Protein AF-A0A699VEC7-F1 (afdb_monomer_lite)

pLDDT: mean 94.61, std 5.39, range [67.0, 98.19]

Radius of gyration: 12.99 Å; chains: 1; bounding box: 28×31×30 Å

Secondary structure (DSSP, 8-state):
-TTTTT--HHHHHHHHHHHS-----HHHHHHHHHHHH---TTSPPGGGS-TTTTSS--HHHHHHHHHHHHHTTT-

Sequence (75 aa):
MFWFCDMDLNTAYDTLTAIRPCGPNKKAIRGATYDLAKNDPGKEPFESLPEHAFENVADWERKLIQDRVRNLRGA

Structure (mmCIF, N/CA/C/O backbone):
data_AF-A0A699VEC7-F1
#
_entry.id   AF-A0A699VEC7-F1
#
loop_
_atom_site.group_PDB
_atom_site.id
_atom_site.type_symbol
_atom_site.label_atom_id
_atom_site.label_alt_id
_atom_site.label_comp_id
_atom_site.label_asym_id
_atom_site.label_entity_id
_atom_site.label_seq_id
_atom_site.pdbx_PDB_ins_code
_atom_site.Cartn_x
_atom_site.Cartn_y
_atom_site.Cartn_z
_atom_site.occupancy
_atom_site.B_iso_or_equiv
_atom_site.auth_seq_id
_atom_site.auth_comp_id
_atom_site.auth_asym_id
_atom_site.auth_atom_id
_atom_site.pdbx_PDB_model_num
ATOM 1 N N . MET A 1 1 ? 2.471 -7.069 -1.150 1.00 88.75 1 MET A N 1
ATOM 2 C CA . MET A 1 1 ? 3.892 -6.695 -0.995 1.00 88.75 1 MET A CA 1
ATOM 3 C C . MET A 1 1 ? 4.031 -5.397 -0.226 1.00 88.75 1 MET A C 1
ATOM 5 O O . MET A 1 1 ? 4.325 -5.496 0.951 1.00 88.75 1 MET A O 1
ATOM 9 N N . PHE A 1 2 ? 3.708 -4.235 -0.807 1.00 95.81 2 PHE A N 1
ATOM 10 C CA . PHE A 1 2 ? 3.845 -2.927 -0.145 1.00 95.81 2 PHE A CA 1
ATOM 11 C C . PHE A 1 2 ? 3.397 -2.916 1.333 1.00 95.81 2 PHE A C 1
ATOM 13 O O . PHE A 1 2 ? 4.223 -2.716 2.214 1.00 95.81 2 PHE A O 1
ATOM 20 N N . TRP A 1 3 ? 2.136 -3.248 1.634 1.00 95.75 3 TRP A N 1
ATOM 21 C CA . TRP A 1 3 ? 1.611 -3.194 3.011 1.00 95.75 3 TRP A CA 1
ATOM 22 C C . TRP A 1 3 ? 2.100 -4.305 3.959 1.00 95.75 3 TRP A C 1
ATOM 24 O O . TRP A 1 3 ? 2.052 -4.127 5.175 1.00 95.75 3 TRP A O 1
ATOM 34 N N . PHE A 1 4 ? 2.558 -5.446 3.435 1.00 96.81 4 PHE A N 1
ATOM 35 C CA . PHE A 1 4 ? 2.751 -6.685 4.212 1.00 96.81 4 PHE A CA 1
ATOM 36 C C . PHE A 1 4 ? 4.191 -7.218 4.235 1.00 96.81 4 PHE A C 1
ATOM 38 O O . PHE A 1 4 ? 4.467 -8.139 4.994 1.00 96.81 4 PHE A O 1
ATOM 45 N N . CYS A 1 5 ? 5.089 -6.677 3.411 1.00 96.12 5 CYS A N 1
ATOM 46 C CA . CYS A 1 5 ? 6.462 -7.168 3.245 1.00 96.12 5 CYS A CA 1
ATOM 47 C C . CYS A 1 5 ? 7.516 -6.108 3.599 1.00 96.12 5 CYS A C 1
ATOM 49 O O . CYS A 1 5 ? 8.622 -6.191 3.089 1.00 96.12 5 CYS A O 1
ATOM 51 N N . ASP A 1 6 ? 7.148 -5.116 4.415 1.00 93.12 6 ASP A N 1
ATOM 52 C CA . ASP A 1 6 ? 8.021 -4.020 4.868 1.00 93.12 6 ASP A CA 1
ATOM 53 C C . ASP A 1 6 ? 8.796 -3.317 3.740 1.00 93.12 6 ASP A C 1
ATOM 55 O O . ASP A 1 6 ? 10.012 -3.167 3.755 1.00 93.12 6 ASP A O 1
ATOM 59 N N . MET A 1 7 ? 8.056 -2.925 2.703 1.00 96.69 7 MET A N 1
ATOM 60 C CA . MET A 1 7 ? 8.577 -2.175 1.561 1.00 96.69 7 MET A CA 1
ATOM 61 C C . MET A 1 7 ? 7.888 -0.812 1.503 1.00 96.69 7 MET A C 1
ATOM 63 O O . MET A 1 7 ? 6.769 -0.660 2.010 1.00 96.69 7 MET A O 1
ATOM 67 N N . ASP A 1 8 ? 8.523 0.158 0.848 1.00 97.25 8 ASP A N 1
ATOM 68 C CA . ASP A 1 8 ? 7.827 1.306 0.268 1.00 97.25 8 ASP A CA 1
ATOM 69 C C . ASP A 1 8 ? 7.159 0.913 -1.069 1.00 97.25 8 ASP A C 1
ATOM 71 O O . ASP A 1 8 ? 7.360 -0.186 -1.605 1.00 97.25 8 ASP A O 1
ATOM 75 N N . LEU A 1 9 ? 6.311 1.793 -1.599 1.00 97.75 9 LEU A N 1
ATOM 76 C CA . LEU A 1 9 ? 5.550 1.535 -2.815 1.00 97.75 9 LEU A CA 1
ATOM 77 C C . LEU A 1 9 ? 6.446 1.389 -4.044 1.00 97.75 9 LEU A C 1
ATOM 79 O O . LEU A 1 9 ? 6.156 0.546 -4.891 1.00 97.75 9 LEU A O 1
ATOM 83 N N . ASN A 1 10 ? 7.498 2.198 -4.162 1.00 97.44 10 ASN A N 1
ATOM 84 C CA . ASN A 1 10 ? 8.383 2.175 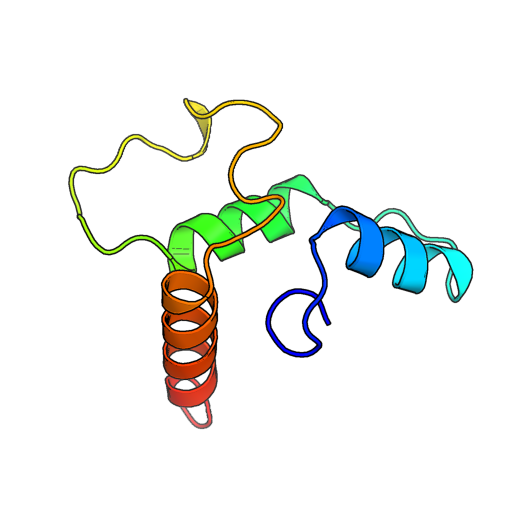-5.321 1.00 97.44 10 ASN A CA 1
ATOM 85 C C . ASN A 1 10 ? 9.175 0.866 -5.346 1.00 97.44 10 ASN A C 1
ATOM 87 O O . ASN A 1 10 ? 9.120 0.153 -6.346 1.00 97.44 10 ASN A O 1
ATOM 91 N N . THR A 1 11 ? 9.746 0.459 -4.211 1.00 98.19 11 THR A N 1
ATOM 92 C CA . THR A 1 11 ? 10.421 -0.838 -4.061 1.00 98.19 11 THR A CA 1
ATOM 93 C C . THR A 1 11 ? 9.487 -2.009 -4.390 1.00 98.19 11 THR A C 1
ATOM 95 O O . THR A 1 11 ? 9.854 -2.917 -5.142 1.00 98.19 11 THR A O 1
ATOM 98 N N . ALA A 1 12 ? 8.250 -1.999 -3.879 1.00 98.06 12 ALA A N 1
ATOM 99 C CA . ALA A 1 12 ? 7.279 -3.056 -4.166 1.00 98.06 12 ALA A CA 1
ATOM 100 C C . ALA A 1 12 ? 6.849 -3.088 -5.645 1.00 98.06 12 ALA A C 1
ATOM 102 O O . ALA A 1 12 ? 6.629 -4.169 -6.197 1.00 98.06 12 ALA A O 1
ATOM 103 N N . TYR A 1 13 ? 6.714 -1.917 -6.272 1.00 98.00 13 TYR A N 1
ATOM 104 C CA . TYR A 1 13 ? 6.363 -1.768 -7.681 1.00 98.00 13 TYR A CA 1
ATOM 105 C C . TYR A 1 13 ? 7.477 -2.303 -8.582 1.00 98.00 13 TYR A C 1
ATOM 107 O O . TYR A 1 13 ? 7.211 -3.159 -9.422 1.00 98.00 13 TYR A O 1
ATOM 115 N N . ASP A 1 14 ? 8.715 -1.863 -8.356 1.00 98.06 14 ASP A N 1
ATOM 116 C CA . ASP A 1 14 ? 9.881 -2.250 -9.153 1.00 98.06 14 ASP A CA 1
ATOM 117 C C . ASP A 1 14 ? 10.184 -3.743 -9.010 1.00 98.06 14 ASP A C 1
ATOM 119 O O . ASP A 1 14 ? 10.462 -4.422 -9.996 1.00 98.06 14 ASP A O 1
ATOM 123 N N . THR A 1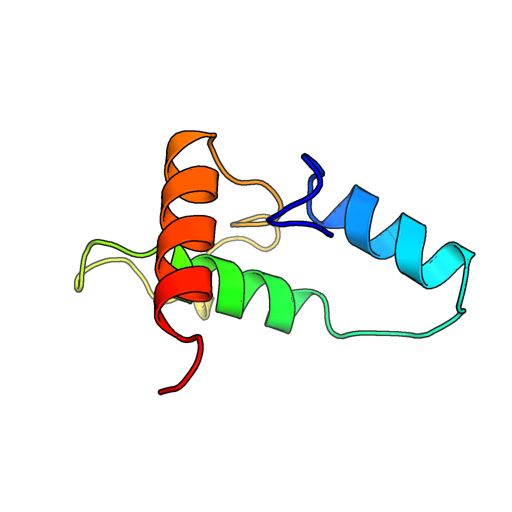 15 ? 10.027 -4.298 -7.803 1.00 98.00 15 THR A N 1
ATOM 124 C CA . THR A 1 15 ? 10.158 -5.746 -7.579 1.00 98.00 15 THR A CA 1
ATOM 125 C C . THR A 1 15 ? 9.158 -6.537 -8.431 1.00 98.00 15 THR A C 1
ATOM 127 O O . THR A 1 15 ? 9.505 -7.567 -9.008 1.00 98.00 15 THR A O 1
ATOM 130 N N . LEU A 1 16 ? 7.911 -6.064 -8.542 1.00 97.75 16 LEU A N 1
ATOM 131 C CA . LEU A 1 16 ? 6.889 -6.728 -9.352 1.00 97.75 16 LEU A CA 1
ATOM 132 C C . LEU A 1 16 ? 7.165 -6.579 -10.851 1.00 97.75 16 LEU A C 1
ATOM 134 O O . LEU A 1 16 ? 7.075 -7.566 -11.582 1.00 97.75 16 LEU A O 1
ATOM 138 N N . THR A 1 17 ? 7.493 -5.372 -11.314 1.00 97.75 17 THR A N 1
ATOM 139 C CA . THR A 1 17 ? 7.683 -5.096 -12.745 1.00 97.75 17 THR A CA 1
ATOM 140 C C . THR A 1 17 ? 8.986 -5.669 -13.297 1.00 97.75 17 THR A C 1
ATOM 142 O O . THR A 1 17 ? 9.031 -6.009 -14.478 1.00 97.75 17 THR A O 1
ATOM 145 N N . ALA A 1 18 ? 10.003 -5.872 -12.452 1.00 98.00 18 ALA A N 1
ATOM 146 C CA . ALA A 1 18 ? 11.216 -6.608 -12.805 1.00 98.00 18 ALA A CA 1
ATOM 147 C C . ALA A 1 18 ? 10.941 -8.099 -13.075 1.00 98.00 18 ALA A C 1
ATOM 149 O O . ALA A 1 18 ? 11.519 -8.674 -13.995 1.00 98.00 18 ALA A O 1
ATOM 150 N N . ILE A 1 19 ? 10.042 -8.727 -12.304 1.00 97.94 19 ILE A N 1
ATOM 151 C CA . ILE A 1 19 ? 9.653 -10.137 -12.497 1.00 97.94 19 ILE A CA 1
ATOM 152 C C . ILE A 1 19 ? 8.682 -10.277 -13.673 1.00 97.94 19 ILE A C 1
ATOM 154 O O . ILE A 1 19 ? 8.796 -11.196 -14.484 1.00 97.94 19 ILE A O 1
ATOM 158 N N . ARG A 1 20 ? 7.700 -9.378 -13.759 1.00 97.56 20 ARG A N 1
ATOM 159 C CA . ARG A 1 20 ? 6.677 -9.374 -14.802 1.00 97.56 20 ARG A CA 1
ATOM 160 C C . ARG A 1 20 ? 6.583 -7.976 -15.405 1.00 97.56 20 ARG A C 1
ATOM 162 O O . ARG A 1 20 ? 5.913 -7.128 -14.819 1.00 97.56 20 ARG A O 1
ATOM 169 N N . PRO A 1 21 ? 7.168 -7.741 -16.591 1.00 97.31 21 PRO A N 1
ATOM 170 C CA . PRO A 1 21 ? 7.056 -6.457 -17.271 1.00 97.31 21 PRO A CA 1
ATOM 171 C C . PRO A 1 21 ? 5.589 -6.112 -17.569 1.00 97.31 21 PRO A C 1
ATOM 173 O O . PRO A 1 21 ? 4.956 -6.677 -18.461 1.00 97.31 21 PRO A O 1
ATOM 176 N N . CYS A 1 22 ? 5.025 -5.204 -16.777 1.00 96.94 22 CYS A N 1
ATOM 177 C CA . CYS A 1 22 ? 3.665 -4.688 -16.912 1.00 96.94 22 CYS A CA 1
ATOM 178 C C . CYS A 1 22 ? 3.572 -3.269 -16.329 1.00 96.94 22 CYS A C 1
ATOM 180 O O . CYS A 1 22 ? 4.452 -2.852 -15.578 1.00 96.94 22 CYS A O 1
ATOM 182 N N . GLY A 1 23 ? 2.499 -2.535 -16.649 1.00 96.44 23 GLY A N 1
ATOM 183 C CA . GLY A 1 23 ? 2.258 -1.167 -16.165 1.00 96.44 23 GLY A CA 1
ATOM 184 C C . GLY A 1 23 ? 1.068 -1.054 -15.204 1.00 96.44 23 GLY A C 1
ATOM 185 O O . GLY A 1 23 ? 0.051 -0.479 -15.596 1.00 96.44 23 GLY A O 1
ATOM 186 N N . PRO A 1 24 ? 1.126 -1.622 -13.982 1.00 96.69 24 PRO A N 1
ATOM 187 C CA . PRO A 1 24 ? 0.058 -1.444 -13.005 1.00 96.69 24 PRO A CA 1
ATOM 188 C C . PRO A 1 24 ? -0.081 0.033 -12.610 1.00 96.69 24 PRO A C 1
ATOM 190 O O . PRO A 1 24 ? 0.887 0.785 -12.571 1.00 96.69 24 PRO A O 1
ATOM 193 N N . ASN A 1 25 ? -1.297 0.481 -12.298 1.00 96.81 25 ASN A N 1
ATOM 194 C CA . ASN A 1 25 ? -1.529 1.888 -11.977 1.00 96.81 25 ASN A CA 1
ATOM 195 C C . ASN A 1 25 ? -1.042 2.225 -10.552 1.00 96.81 25 ASN A C 1
ATOM 197 O O . ASN A 1 25 ? -1.735 1.950 -9.570 1.00 96.81 25 ASN A O 1
ATOM 201 N N . LYS A 1 26 ? 0.129 2.870 -10.436 1.00 96.56 26 LYS A N 1
ATOM 202 C CA . LYS A 1 26 ? 0.717 3.282 -9.147 1.00 96.56 26 LYS A CA 1
ATOM 203 C C . LYS A 1 26 ? -0.186 4.251 -8.365 1.00 96.56 26 LYS A C 1
ATOM 205 O O . LYS A 1 26 ? -0.302 4.121 -7.147 1.00 96.56 26 LYS A O 1
ATOM 210 N N . LYS A 1 27 ? -0.901 5.155 -9.050 1.00 96.88 27 LYS A N 1
ATOM 211 C CA . LYS A 1 27 ? -1.846 6.098 -8.421 1.00 96.88 27 LYS A CA 1
ATOM 212 C C . LYS A 1 27 ? -3.005 5.371 -7.734 1.00 96.88 27 LYS A C 1
ATOM 214 O O . LYS A 1 27 ? -3.396 5.769 -6.643 1.00 96.88 27 LYS A O 1
ATOM 219 N N . ALA A 1 28 ? -3.507 4.283 -8.321 1.00 97.38 28 ALA A N 1
ATOM 220 C CA . ALA A 1 28 ? -4.575 3.485 -7.713 1.00 97.38 28 ALA A CA 1
ATOM 221 C C . ALA A 1 28 ? -4.126 2.814 -6.403 1.00 97.38 28 ALA A C 1
ATOM 223 O O . ALA A 1 28 ? -4.875 2.793 -5.430 1.00 97.38 28 ALA A O 1
ATOM 224 N N . ILE A 1 29 ? -2.882 2.324 -6.344 1.00 97.56 29 ILE A N 1
ATOM 225 C CA . ILE A 1 29 ? -2.321 1.720 -5.124 1.00 97.56 29 ILE A CA 1
ATOM 226 C C . ILE A 1 29 ? -2.181 2.776 -4.017 1.00 97.56 29 ILE A C 1
ATOM 228 O O . ILE A 1 29 ? -2.488 2.505 -2.855 1.00 97.56 29 ILE A O 1
ATOM 232 N N . ARG A 1 30 ? -1.767 3.996 -4.374 1.00 97.38 30 ARG A N 1
ATOM 233 C CA . ARG A 1 30 ? -1.672 5.125 -3.435 1.00 97.38 30 ARG A CA 1
ATOM 234 C C . ARG A 1 30 ? -3.031 5.579 -2.931 1.00 97.38 30 ARG A C 1
ATOM 236 O O . ARG A 1 30 ? -3.167 5.767 -1.730 1.00 97.38 30 ARG A O 1
ATOM 243 N N . GLY A 1 31 ? -4.026 5.680 -3.812 1.00 97.12 31 GLY A N 1
ATOM 244 C CA . GLY A 1 31 ? -5.407 5.983 -3.430 1.00 97.12 31 GLY A CA 1
ATOM 245 C C . GLY A 1 31 ? -5.948 4.961 -2.428 1.00 97.12 31 GLY A C 1
ATOM 246 O O . GLY A 1 31 ? -6.351 5.331 -1.334 1.00 97.12 31 GLY A O 1
ATOM 247 N N . ALA A 1 32 ? -5.803 3.664 -2.717 1.00 97.25 32 ALA A N 1
ATOM 248 C CA . ALA A 1 32 ? -6.207 2.612 -1.782 1.00 97.25 32 ALA A CA 1
ATOM 249 C C . ALA A 1 32 ? -5.430 2.661 -0.450 1.00 97.25 32 ALA A C 1
ATOM 251 O O . ALA A 1 32 ? -5.971 2.347 0.609 1.00 97.25 32 ALA A O 1
ATOM 252 N N . THR A 1 33 ? -4.156 3.067 -0.484 1.00 97.50 33 THR A N 1
ATOM 253 C CA . THR A 1 33 ? -3.353 3.266 0.732 1.00 97.50 33 THR A CA 1
ATOM 254 C C . THR A 1 33 ? -3.876 4.452 1.543 1.00 97.50 33 THR A C 1
ATOM 256 O O . THR A 1 33 ? -4.018 4.329 2.757 1.00 97.50 33 THR A O 1
ATOM 259 N N . TYR A 1 34 ? -4.220 5.566 0.888 1.00 96.38 34 TYR A N 1
ATOM 260 C CA . TYR A 1 34 ? -4.892 6.707 1.511 1.00 96.38 34 TYR A CA 1
ATOM 261 C C . TYR A 1 34 ? -6.217 6.276 2.156 1.00 96.38 34 TYR A C 1
ATOM 263 O O . TYR A 1 34 ? -6.426 6.559 3.334 1.00 96.38 34 TYR A O 1
ATOM 271 N N . ASP A 1 35 ? -7.064 5.533 1.438 1.00 95.69 35 ASP A N 1
ATOM 272 C CA . ASP A 1 35 ? -8.373 5.080 1.927 1.00 95.69 35 ASP A CA 1
ATOM 273 C C . ASP A 1 35 ? -8.238 4.209 3.183 1.00 95.69 35 ASP A C 1
ATOM 275 O O . ASP A 1 35 ? -8.941 4.400 4.179 1.00 95.69 35 ASP A O 1
ATOM 279 N N . LEU A 1 36 ? -7.282 3.276 3.175 1.00 95.94 36 LEU A N 1
ATOM 280 C CA . LEU A 1 36 ? -7.038 2.371 4.295 1.00 95.94 36 LEU A CA 1
ATOM 281 C C . LEU A 1 36 ? -6.296 3.035 5.462 1.00 95.94 36 LEU A C 1
ATOM 283 O O . LEU A 1 36 ? -6.466 2.582 6.592 1.00 95.94 36 LEU A O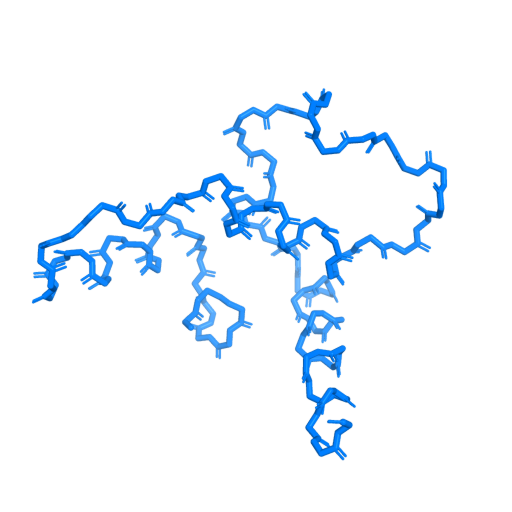 1
ATOM 287 N N . ALA A 1 37 ? -5.515 4.092 5.234 1.00 95.31 37 ALA A N 1
ATOM 288 C CA . ALA A 1 37 ? -4.803 4.827 6.285 1.00 95.31 37 ALA A CA 1
ATOM 289 C C . ALA A 1 37 ? -5.616 5.994 6.876 1.00 95.31 37 ALA A C 1
ATOM 291 O O . ALA A 1 37 ? -5.320 6.469 7.975 1.00 95.31 37 ALA A O 1
ATOM 292 N N . LYS A 1 38 ? -6.637 6.492 6.167 1.00 87.69 38 LYS A N 1
ATOM 293 C CA . LYS A 1 38 ? -7.457 7.620 6.624 1.00 87.69 38 LYS A CA 1
ATOM 294 C C . LYS A 1 38 ? -8.250 7.236 7.878 1.00 87.69 38 LYS A C 1
ATOM 296 O O . LYS A 1 38 ? -9.020 6.274 7.886 1.00 87.69 38 LYS A O 1
ATOM 301 N N . A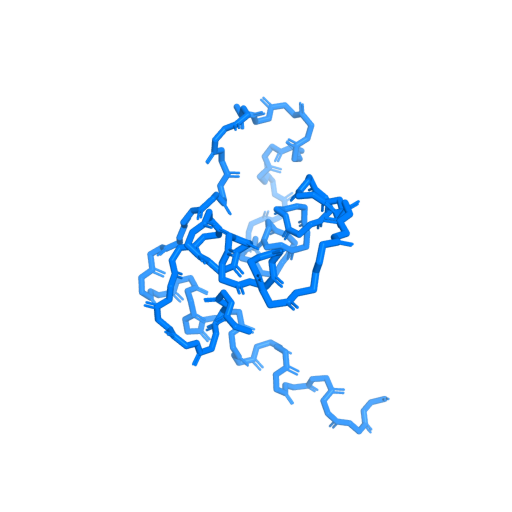SN A 1 39 ? -8.065 8.021 8.938 1.00 83.56 39 ASN A N 1
ATOM 302 C CA . ASN A 1 39 ? -8.809 7.911 10.200 1.00 83.56 39 ASN A CA 1
ATOM 303 C C . ASN A 1 39 ? -9.762 9.082 10.447 1.00 83.56 39 ASN A C 1
ATOM 305 O O . ASN A 1 39 ? -10.696 8.941 11.226 1.00 83.56 39 ASN A O 1
ATOM 309 N N . ASP A 1 40 ? -9.530 10.219 9.794 1.00 82.62 40 ASP A N 1
ATOM 310 C CA . ASP A 1 40 ? -10.309 11.437 9.991 1.00 82.62 40 ASP A CA 1
ATOM 311 C C . ASP A 1 40 ? -11.214 11.685 8.775 1.00 82.62 40 ASP A C 1
ATOM 313 O O . ASP A 1 40 ? -10.684 11.854 7.671 1.00 82.62 40 ASP A O 1
ATOM 317 N N . PRO A 1 41 ? -12.550 11.731 8.936 1.00 76.62 41 PRO A N 1
ATOM 318 C CA . PRO A 1 41 ? -13.481 12.100 7.871 1.00 76.62 41 PRO A CA 1
ATOM 319 C C . PRO A 1 41 ? -13.151 13.443 7.197 1.00 76.62 41 PRO A C 1
ATOM 321 O O . PRO A 1 41 ? -13.385 13.582 5.998 1.00 76.62 41 PRO A O 1
ATOM 324 N N . GLY A 1 42 ? -12.560 14.393 7.931 1.00 80.69 42 GLY A N 1
ATOM 325 C CA . GLY A 1 42 ? -12.207 15.737 7.463 1.00 80.69 42 GLY A CA 1
ATOM 326 C C . GLY A 1 42 ? -10.880 15.850 6.706 1.00 80.69 42 GLY A C 1
ATOM 327 O O . GLY A 1 42 ? -10.527 16.946 6.277 1.00 80.69 42 GLY A O 1
ATOM 328 N N . LYS A 1 43 ? -10.132 14.751 6.522 1.00 84.88 43 LYS A N 1
ATOM 329 C CA . LYS A 1 43 ? -8.858 14.780 5.780 1.00 84.88 43 LYS A CA 1
ATOM 330 C C . LYS A 1 43 ? -9.095 15.183 4.322 1.00 84.88 43 LYS A C 1
ATOM 332 O O . LYS A 1 43 ? -10.011 14.649 3.687 1.00 84.88 43 LYS A O 1
ATOM 337 N N . GLU A 1 44 ? -8.231 16.057 3.805 1.00 89.62 44 GLU A N 1
ATOM 338 C CA . GLU A 1 44 ? -8.261 16.531 2.416 1.00 89.62 44 GLU A CA 1
ATOM 339 C C . GLU A 1 44 ? -8.371 15.373 1.407 1.00 89.62 44 GLU A C 1
ATOM 341 O O . GLU A 1 44 ? -7.782 14.314 1.666 1.00 89.62 44 GLU A O 1
ATOM 346 N N . PRO A 1 45 ? -9.106 15.535 0.287 1.00 92.94 45 PRO A N 1
ATOM 347 C CA . PRO A 1 45 ? -9.223 14.516 -0.758 1.00 92.94 45 PRO A CA 1
ATOM 348 C C . PRO A 1 45 ? -7.861 14.031 -1.265 1.00 92.94 45 PRO A C 1
ATOM 350 O O . PRO A 1 45 ? -6.895 14.787 -1.292 1.00 92.94 45 PRO A O 1
ATOM 353 N N . PHE A 1 46 ? -7.768 12.779 -1.716 1.00 94.50 46 PHE A N 1
ATOM 354 C CA . PHE A 1 46 ? -6.506 12.243 -2.239 1.00 94.50 46 PHE A CA 1
ATOM 355 C C . PHE A 1 46 ? -5.980 13.057 -3.435 1.00 94.50 46 PHE A C 1
ATOM 357 O O . PHE A 1 46 ? -4.774 13.228 -3.593 1.00 94.50 46 PHE A O 1
ATOM 364 N N . GLU A 1 47 ? -6.880 13.606 -4.249 1.00 94.88 47 GLU A N 1
ATOM 365 C CA . GLU A 1 47 ? -6.578 14.394 -5.442 1.00 94.88 47 GLU A CA 1
ATOM 366 C C . GLU A 1 47 ? -5.893 15.731 -5.146 1.00 94.88 47 GLU A C 1
ATOM 368 O O . GLU A 1 47 ? -5.218 16.256 -6.029 1.00 94.88 47 GLU A O 1
ATOM 373 N N . SER A 1 48 ? -6.057 16.285 -3.940 1.00 95.12 48 SER A N 1
ATOM 374 C CA . SER A 1 48 ? -5.388 17.529 -3.543 1.00 95.12 48 SER A CA 1
ATOM 375 C C . SER A 1 48 ? -4.002 17.294 -2.949 1.00 95.12 48 SER A C 1
ATOM 377 O O . SER A 1 48 ? -3.270 18.252 -2.707 1.00 95.12 48 SER A O 1
ATOM 379 N N . LEU A 1 49 ? -3.621 16.035 -2.714 1.00 94.50 49 LEU A N 1
ATOM 380 C CA . LEU A 1 49 ? -2.340 15.702 -2.110 1.00 94.50 49 LEU A CA 1
ATOM 381 C C . LEU A 1 49 ? -1.208 15.636 -3.148 1.00 94.50 49 LEU A C 1
ATOM 383 O O . LEU A 1 49 ? -1.440 15.305 -4.313 1.00 94.50 49 LEU A O 1
ATOM 387 N N . PRO A 1 50 ? 0.048 15.884 -2.730 1.00 95.88 50 PRO A N 1
ATOM 388 C CA . PRO A 1 50 ? 1.201 15.788 -3.615 1.00 95.88 50 PRO A CA 1
ATOM 389 C C . PRO A 1 50 ? 1.369 14.414 -4.268 1.00 95.88 50 PRO A C 1
ATOM 391 O O . PRO A 1 50 ? 1.056 13.367 -3.695 1.00 95.88 50 PRO A O 1
ATOM 394 N N . GLU A 1 51 ? 2.029 14.395 -5.426 1.00 94.75 51 GLU A N 1
ATOM 395 C CA . GLU A 1 51 ? 2.358 13.175 -6.167 1.00 94.75 51 GLU A CA 1
ATOM 396 C C . GLU A 1 51 ? 3.412 12.285 -5.478 1.00 94.75 51 GLU A C 1
ATOM 398 O O . GLU A 1 51 ? 3.915 11.378 -6.101 1.00 94.75 51 GLU A O 1
ATOM 403 N N . HIS A 1 52 ? 3.730 12.455 -4.199 1.00 94.38 52 HIS A N 1
ATOM 404 C CA . HIS A 1 52 ? 4.512 11.476 -3.421 1.00 94.38 52 HIS A CA 1
ATOM 405 C C . HIS A 1 52 ? 3.772 11.009 -2.157 1.00 94.38 52 HIS A C 1
ATOM 407 O O . HIS A 1 52 ? 4.249 10.146 -1.420 1.00 94.38 52 HIS A O 1
ATOM 413 N N . ALA A 1 53 ? 2.587 11.565 -1.880 1.00 95.62 53 ALA A N 1
ATOM 414 C CA . ALA A 1 53 ? 1.791 11.186 -0.723 1.00 95.62 53 ALA A CA 1
ATOM 415 C C . ALA A 1 53 ? 1.404 9.698 -0.790 1.00 95.62 53 ALA A C 1
ATOM 417 O O . ALA A 1 53 ? 0.897 9.234 -1.817 1.00 95.62 53 ALA A O 1
ATOM 418 N N . PHE A 1 54 ? 1.602 8.976 0.319 1.00 96.12 54 PHE A N 1
ATOM 419 C CA . PHE A 1 54 ? 1.328 7.537 0.468 1.00 96.12 54 PHE A CA 1
ATOM 420 C C . PHE A 1 54 ? 2.187 6.605 -0.402 1.00 96.12 54 PHE A C 1
ATOM 422 O O . PHE A 1 54 ? 1.822 5.450 -0.615 1.00 96.12 54 PHE A O 1
ATOM 429 N N . GLU A 1 55 ? 3.345 7.066 -0.886 1.00 97.44 55 GLU A N 1
ATOM 430 C CA . GLU A 1 55 ? 4.366 6.162 -1.444 1.00 97.44 55 GLU A CA 1
ATOM 431 C C . GLU A 1 55 ? 5.126 5.396 -0.360 1.00 97.44 55 GLU A C 1
ATOM 433 O O . GLU A 1 55 ? 5.662 4.322 -0.607 1.00 97.44 55 GLU A O 1
ATOM 438 N N . ASN A 1 56 ? 5.114 5.907 0.864 1.00 96.88 56 ASN A N 1
ATOM 439 C CA . ASN A 1 56 ? 5.474 5.165 2.058 1.00 96.88 56 ASN A CA 1
ATOM 440 C C . ASN A 1 56 ? 4.483 5.521 3.173 1.00 96.88 56 ASN A C 1
ATOM 442 O O . ASN A 1 56 ? 3.724 6.486 3.049 1.00 96.88 56 ASN A O 1
ATOM 446 N N . VAL A 1 57 ? 4.469 4.728 4.237 1.00 95.69 57 VAL A N 1
ATOM 447 C CA . VAL A 1 57 ? 3.580 4.900 5.389 1.00 95.69 57 VAL A CA 1
ATOM 448 C C . VAL A 1 57 ? 4.363 4.695 6.677 1.00 95.69 57 VAL A C 1
ATOM 450 O O . VAL A 1 57 ? 5.309 3.906 6.710 1.00 95.69 57 VAL A O 1
ATOM 453 N N . ALA A 1 58 ? 3.968 5.388 7.740 1.00 95.62 58 ALA A N 1
ATOM 454 C CA . ALA A 1 58 ? 4.541 5.162 9.062 1.00 95.62 58 ALA A CA 1
ATOM 455 C C . ALA A 1 58 ? 4.164 3.767 9.597 1.00 95.62 58 ALA A C 1
ATOM 457 O O . ALA A 1 58 ? 3.151 3.187 9.199 1.00 95.62 58 ALA A O 1
ATOM 458 N N . ASP A 1 59 ? 4.919 3.244 10.565 1.00 96.06 59 ASP A N 1
ATOM 459 C CA . ASP A 1 59 ? 4.677 1.904 11.130 1.00 96.06 59 ASP A CA 1
ATOM 460 C C . ASP A 1 59 ? 3.261 1.731 11.696 1.00 96.06 59 ASP A C 1
ATOM 462 O O . ASP A 1 59 ? 2.639 0.673 11.561 1.00 96.06 59 ASP A O 1
ATOM 466 N N . TRP A 1 60 ? 2.713 2.787 12.303 1.00 95.88 60 TRP A N 1
ATOM 467 C CA . TRP A 1 60 ? 1.357 2.766 12.848 1.00 95.88 60 TRP A CA 1
ATOM 468 C C . TRP A 1 60 ? 0.288 2.745 11.745 1.00 95.88 60 TRP A C 1
ATOM 470 O O . TRP A 1 60 ? -0.707 2.032 11.877 1.00 95.88 60 TRP A O 1
ATOM 480 N N . GLU A 1 61 ? 0.502 3.463 10.637 1.00 96.31 61 GLU A N 1
ATOM 481 C CA . GLU A 1 61 ? -0.374 3.425 9.459 1.00 96.31 61 GLU A CA 1
ATOM 482 C C . GLU A 1 61 ? -0.306 2.047 8.803 1.00 96.31 61 GLU A C 1
ATOM 484 O O . GLU A 1 61 ? -1.335 1.464 8.468 1.00 96.31 61 GLU A O 1
ATOM 489 N N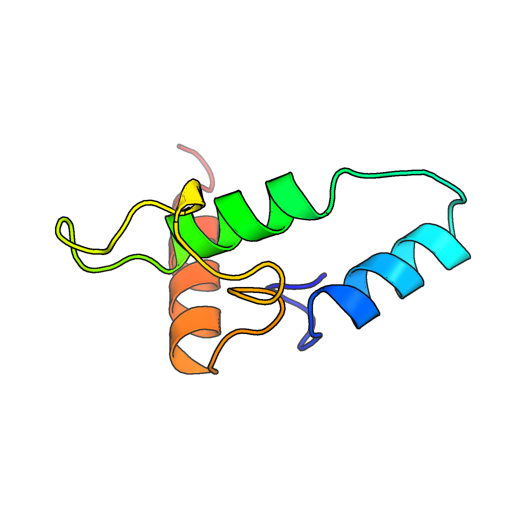 . ARG A 1 62 ? 0.900 1.479 8.685 1.00 97.25 62 ARG A N 1
ATOM 490 C CA . ARG A 1 62 ? 1.113 0.123 8.174 1.00 97.25 62 ARG A CA 1
ATOM 491 C C . ARG A 1 62 ? 0.333 -0.895 8.996 1.00 97.25 62 ARG A C 1
ATOM 493 O O . ARG A 1 62 ? -0.390 -1.709 8.423 1.00 97.25 62 ARG A O 1
ATOM 500 N N . LYS A 1 63 ? 0.428 -0.835 10.327 1.00 96.62 63 LYS A N 1
ATOM 501 C CA . LYS A 1 63 ? -0.333 -1.716 11.222 1.00 96.62 63 LYS A CA 1
ATOM 502 C C . LYS A 1 63 ? -1.844 -1.559 11.027 1.00 96.62 63 LYS A C 1
ATOM 504 O O . LYS A 1 63 ? -2.535 -2.555 10.833 1.00 96.62 63 LYS A O 1
ATOM 509 N N . LEU A 1 64 ? -2.337 -0.321 10.987 1.00 96.38 64 LEU A N 1
ATOM 510 C CA . LEU A 1 64 ? -3.749 -0.017 10.753 1.00 96.38 64 LEU A CA 1
ATOM 511 C C . LEU A 1 64 ? -4.265 -0.590 9.423 1.00 96.38 64 LEU A C 1
ATOM 513 O O . LEU A 1 64 ? -5.321 -1.223 9.391 1.00 96.38 64 LEU A O 1
ATOM 517 N N . ILE A 1 65 ? -3.518 -0.392 8.333 1.00 97.38 65 ILE A N 1
ATOM 518 C CA . ILE A 1 65 ? -3.853 -0.923 7.006 1.00 97.38 65 ILE A CA 1
ATOM 519 C C . ILE A 1 65 ? -3.943 -2.450 7.061 1.00 97.38 65 ILE A C 1
ATOM 521 O O . ILE A 1 65 ? -4.912 -3.033 6.571 1.00 97.38 65 ILE A O 1
ATOM 525 N N . GLN A 1 66 ? -2.953 -3.109 7.668 1.00 97.38 66 GLN A N 1
ATOM 526 C CA . GLN A 1 66 ? -2.938 -4.567 7.771 1.00 97.38 66 GLN A CA 1
ATOM 527 C C . GLN A 1 66 ? -4.148 -5.101 8.544 1.00 97.38 66 GLN A C 1
ATOM 529 O O . GLN A 1 66 ? -4.746 -6.088 8.114 1.00 97.38 66 GLN A O 1
ATOM 534 N N . ASP A 1 67 ? -4.521 -4.457 9.650 1.00 96.94 67 ASP A N 1
ATOM 535 C CA . ASP A 1 67 ? -5.669 -4.861 10.463 1.00 96.94 67 ASP A CA 1
ATOM 536 C C . ASP A 1 67 ? -6.986 -4.669 9.697 1.00 96.94 67 ASP A C 1
ATOM 538 O O . ASP A 1 67 ? -7.795 -5.595 9.620 1.00 96.94 67 ASP A O 1
ATOM 542 N N . ARG A 1 68 ? -7.168 -3.526 9.018 1.00 96.19 68 ARG A N 1
ATOM 543 C CA . ARG A 1 68 ? -8.345 -3.268 8.166 1.00 96.19 68 ARG A CA 1
ATOM 544 C C . ARG A 1 68 ? -8.477 -4.283 7.032 1.00 96.19 68 ARG A C 1
ATOM 546 O O . ARG A 1 68 ? -9.552 -4.839 6.845 1.00 96.19 68 ARG A O 1
ATOM 553 N N . VAL A 1 69 ? -7.392 -4.583 6.316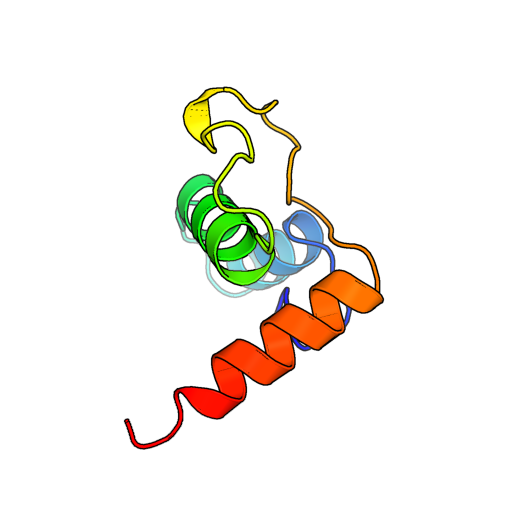 1.00 96.56 69 VAL A N 1
ATOM 554 C CA . VAL A 1 69 ? -7.409 -5.577 5.227 1.00 96.56 69 VAL A CA 1
ATOM 555 C C . VAL A 1 69 ? -7.697 -6.985 5.755 1.00 96.56 69 VAL A C 1
ATOM 557 O O . VAL A 1 69 ? -8.423 -7.745 5.117 1.00 96.56 69 VAL A O 1
ATOM 560 N N . ARG A 1 70 ? -7.160 -7.359 6.925 1.00 96.44 70 ARG A N 1
ATOM 561 C CA . ARG A 1 70 ? -7.450 -8.663 7.547 1.00 96.44 70 ARG A CA 1
ATOM 562 C C . ARG A 1 70 ? -8.911 -8.785 7.979 1.00 96.44 70 ARG A C 1
ATOM 564 O O . ARG A 1 70 ? -9.465 -9.870 7.835 1.00 96.44 70 ARG A O 1
ATOM 571 N N . ASN A 1 71 ? -9.531 -7.699 8.436 1.00 96.12 71 ASN A N 1
ATOM 572 C CA . ASN A 1 71 ? -10.941 -7.681 8.834 1.00 96.12 71 ASN A CA 1
ATOM 573 C C . ASN A 1 71 ? -11.917 -7.850 7.659 1.00 96.12 71 ASN A C 1
ATOM 575 O O . ASN A 1 71 ? -13.069 -8.200 7.884 1.00 96.12 71 ASN A O 1
ATOM 579 N N . LEU A 1 72 ? -11.470 -7.654 6.414 1.00 95.44 72 LEU A N 1
ATOM 580 C CA . LEU A 1 72 ? -12.274 -7.926 5.216 1.00 95.44 72 LEU A CA 1
ATOM 581 C C . LEU A 1 72 ? -12.296 -9.417 4.826 1.00 95.44 72 LEU A C 1
ATOM 583 O O . LEU A 1 72 ? -12.945 -9.794 3.854 1.00 95.44 72 LEU A O 1
ATOM 587 N N . ARG A 1 73 ? -11.568 -10.291 5.535 1.00 93.69 73 ARG A N 1
ATOM 588 C CA . ARG A 1 73 ? -11.551 -11.729 5.233 1.00 93.69 73 ARG A CA 1
ATOM 589 C C . ARG A 1 73 ? -12.893 -12.367 5.598 1.00 93.69 73 ARG A C 1
ATOM 591 O O . ARG A 1 73 ? -13.207 -12.490 6.776 1.00 93.69 73 ARG A O 1
ATOM 598 N N . GLY A 1 74 ? -13.622 -12.850 4.592 1.00 83.81 74 GLY A N 1
ATOM 599 C CA . GLY A 1 74 ? -14.893 -13.563 4.780 1.00 83.81 74 GLY A CA 1
ATOM 600 C C . GLY A 1 74 ? -16.118 -12.658 4.940 1.00 83.81 74 GLY A C 1
ATOM 601 O O . GLY A 1 74 ? -17.161 -13.154 5.361 1.00 83.81 74 GLY A O 1
ATOM 602 N N . ALA A 1 75 ? -15.970 -11.366 4.632 1.00 67.00 75 ALA A N 1
ATOM 603 C CA . ALA A 1 75 ? -17.071 -10.422 4.453 1.00 67.00 75 ALA A CA 1
ATOM 604 C C . ALA A 1 75 ? -17.689 -10.529 3.050 1.00 67.00 75 ALA A C 1
ATOM 606 O O . ALA A 1 75 ? -16.973 -10.981 2.122 1.00 67.00 75 ALA A O 1
#

InterPro domains:
  IPR029021 Protein-tyrosine phosphatase-like [G3DSA:3.90.190.10] (1-75)
  IPR052832 Starch-Associated Glucan Phosphatase [PTHR46642] (1-43)

Foldseek 3Di:
DCLPPPDFQVVVVCVVCVVPVDDDDSLVVQQLLCVQLDDDPPDDHPVPDDPCHRSHDDPVSSVSSVVVVVVPVPD

Organism: Tanacetum cinerariifolium (NCBI:txid118510)